Protein AF-A0A7S0EYW4-F1 (afdb_monomer)

Sequence (158 aa):
QLRFENKNPNPCFTLYVANICDADKSSLETKFSAFGPLMPKKEIRCLMKGCLMKGDAFVNFVNFEDALKALDKCSKKEVKLGNSIIDAQARANVRYIEKIQLKLRESGNRGMTFQEAEETAESIKTAIPNDTPEHYLVLLTMCESLFEIDWNKRVVKS

Secondary structure (DSSP, 8-state):
--------S---EEEEEEEESS--HHHHHHHHHTTS-B-TTTSEEEE--SSSS-EEEEEEESSHHHHHHHHHHHSSS-EEETTEEEEEEE-HHHHHHHHHHHHHHHTT-SSB-HHHHHHHHHHHHHH-GGGPPTTHHHHHHT-GGGB-EETTTTEE--

Nearest PDB structures (foldseek):
  8y6o-assembly1_W  TM=7.414E-01  e=4.278E-04  Homo sapiens
  5zwn-assembly1_Q  TM=8.425E-01  e=2.252E-03  Saccharomyces cerevisiae S288C
  1x5t-assembly1_A  TM=7.624E-01  e=1.464E-03  Homo sapiens
  1g2e-assembly1_A  TM=6.970E-01  e=2.252E-03  Homo sapiens
  6z1p-assembly1_BQ  TM=5.665E-01  e=6.077E-01  Tetrahymena thermophila SB210

Foldseek 3Di:
DDDPPDDDPADFWKKKKWFDFPDDPVLVLVVLCVLHDWDVVQAKDKDDDDDGGTIMIIGTHLALNSSVVCQVVAAPDQDDRPNTRM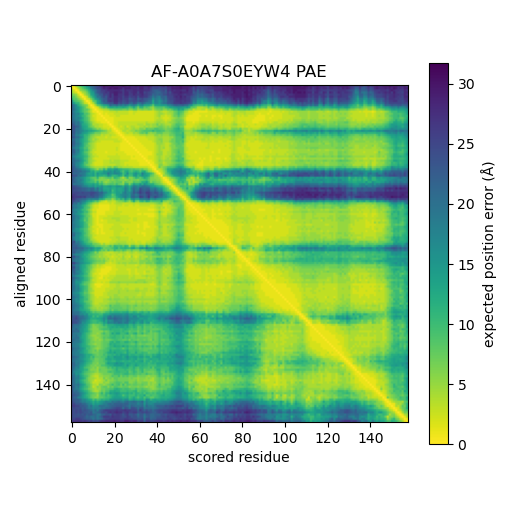HIDGALLNVLVVQLVVVCVVVVHQADALVRVVVSLVVVCVVCVPSHDPPNSRSVVSHPSRFDQDPVVRHGDD

Radius of gyration: 17.62 Å; Cα contacts (8 Å, |Δi|>4): 244; chains: 1; bounding box: 55×44×40 Å

Structure (mmCIF, N/CA/C/O backbone):
data_AF-A0A7S0EYW4-F1
#
_entry.id   AF-A0A7S0EYW4-F1
#
loop_
_atom_site.group_PDB
_atom_site.id
_atom_site.type_symbol
_atom_site.label_atom_id
_atom_site.label_alt_id
_atom_site.label_comp_id
_atom_site.label_asym_id
_atom_site.label_entity_id
_atom_site.label_seq_id
_atom_site.pdbx_PDB_ins_code
_atom_site.Cartn_x
_atom_site.Cartn_y
_atom_site.Cartn_z
_atom_site.occupancy
_atom_site.B_iso_or_equiv
_atom_site.auth_seq_id
_atom_site.auth_comp_id
_atom_site.auth_asym_id
_atom_site.auth_atom_id
_atom_site.pdbx_PDB_model_num
AT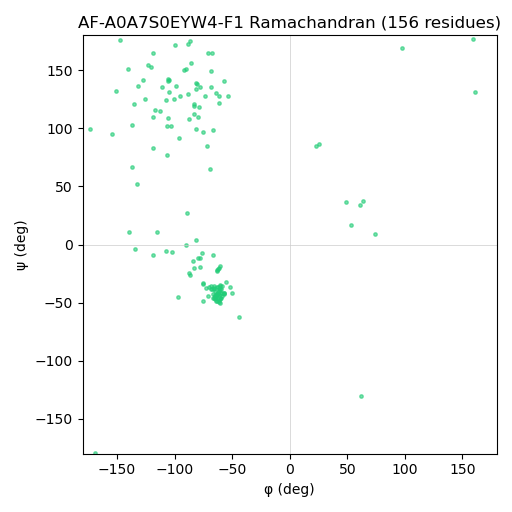OM 1 N N . GLN A 1 1 ? 6.278 31.956 16.531 1.00 33.00 1 GLN A N 1
ATOM 2 C CA . GLN A 1 1 ? 5.186 30.980 16.320 1.00 33.00 1 GLN A CA 1
ATOM 3 C C . GLN A 1 1 ? 5.026 30.770 14.823 1.00 33.00 1 GLN A C 1
ATOM 5 O O . GLN A 1 1 ? 4.466 31.626 14.153 1.00 33.00 1 GLN A O 1
ATOM 10 N N . LEU A 1 2 ? 5.599 29.697 14.275 1.00 28.47 2 LEU A N 1
ATOM 11 C CA . LEU A 1 2 ? 5.417 29.352 12.864 1.00 28.47 2 LEU A CA 1
ATOM 12 C C . LEU A 1 2 ? 4.097 28.590 12.737 1.00 28.47 2 LEU A C 1
ATOM 14 O O . LEU A 1 2 ? 3.945 27.502 13.286 1.00 28.47 2 LEU A O 1
ATOM 18 N N . ARG A 1 3 ? 3.125 29.225 12.078 1.00 30.09 3 ARG A N 1
ATOM 19 C CA . ARG A 1 3 ? 1.851 28.623 11.684 1.00 30.09 3 ARG A CA 1
ATOM 20 C C . ARG A 1 3 ? 2.144 27.466 10.729 1.00 30.09 3 ARG A C 1
ATOM 22 O O . ARG A 1 3 ? 2.749 27.675 9.681 1.00 30.09 3 ARG A O 1
ATOM 29 N N . PHE A 1 4 ? 1.707 26.263 11.085 1.00 35.00 4 PHE A N 1
ATOM 30 C CA . PHE A 1 4 ? 1.669 25.128 10.169 1.00 35.00 4 PHE A CA 1
ATOM 31 C C . PHE A 1 4 ? 0.547 25.363 9.152 1.00 35.00 4 PHE A C 1
ATOM 33 O O . PHE A 1 4 ? -0.590 24.935 9.333 1.00 35.00 4 PHE A O 1
ATOM 40 N N . GLU A 1 5 ? 0.854 26.100 8.087 1.00 35.00 5 GLU A N 1
ATOM 41 C CA . GLU A 1 5 ? 0.009 26.159 6.900 1.00 35.00 5 GLU A CA 1
ATOM 42 C C . GLU A 1 5 ? 0.007 24.784 6.214 1.00 35.00 5 GLU A C 1
ATOM 44 O O . GLU A 1 5 ? 0.945 24.397 5.522 1.00 35.00 5 GLU A O 1
ATOM 49 N N . ASN A 1 6 ? -1.049 24.022 6.495 1.00 40.22 6 ASN A N 1
ATOM 50 C CA . ASN A 1 6 ? -1.804 23.169 5.577 1.00 40.22 6 ASN A CA 1
ATOM 51 C C . ASN A 1 6 ? -1.058 22.707 4.292 1.00 40.22 6 ASN A C 1
ATOM 53 O O . ASN A 1 6 ? -1.199 23.304 3.224 1.00 40.22 6 ASN A O 1
ATOM 57 N N . LYS A 1 7 ? -0.283 21.611 4.377 1.00 37.16 7 LYS A N 1
ATOM 58 C CA . LYS A 1 7 ? 0.399 20.962 3.231 1.00 37.16 7 LYS A CA 1
ATOM 59 C C . LYS A 1 7 ? 0.223 19.435 3.180 1.00 37.16 7 LYS A C 1
ATOM 61 O O . LYS A 1 7 ? 1.201 18.711 3.016 1.00 37.16 7 LYS A O 1
ATOM 66 N N . ASN A 1 8 ? -0.998 18.902 3.247 1.00 42.16 8 ASN A N 1
ATOM 67 C CA . ASN A 1 8 ? -1.214 17.522 2.774 1.00 42.16 8 ASN A CA 1
ATOM 68 C C . ASN A 1 8 ? -2.669 17.276 2.337 1.00 42.16 8 ASN A C 1
ATOM 70 O O . ASN A 1 8 ? -3.502 16.953 3.175 1.00 42.16 8 ASN A O 1
ATOM 74 N N . PRO A 1 9 ? -3.013 17.397 1.040 1.00 50.56 9 PRO A N 1
ATOM 75 C CA . PRO A 1 9 ? -4.407 17.320 0.615 1.00 50.56 9 PRO A CA 1
ATOM 76 C C . PRO A 1 9 ? -4.880 15.893 0.277 1.00 50.56 9 PRO A C 1
ATOM 78 O O . PRO A 1 9 ? -5.732 15.779 -0.584 1.00 50.56 9 PRO A O 1
ATOM 81 N N . ASN A 1 10 ? -4.293 14.832 0.855 1.00 56.09 10 ASN A N 1
ATOM 82 C CA . ASN A 1 10 ? -4.853 13.468 1.018 1.00 56.09 10 ASN A CA 1
ATOM 83 C C . ASN A 1 10 ? -3.713 12.462 1.292 1.00 56.09 10 ASN A C 1
ATOM 85 O O . ASN A 1 10 ? -2.706 12.470 0.562 1.00 56.09 10 ASN A O 1
ATOM 89 N N . PRO A 1 11 ? -3.829 11.596 2.317 1.00 70.94 11 PRO A N 1
ATOM 90 C CA . PRO A 1 11 ? -2.957 10.438 2.442 1.00 70.94 11 PRO A CA 1
ATOM 91 C C . PRO A 1 11 ? -3.240 9.436 1.305 1.00 70.94 11 PRO A C 1
ATOM 93 O O . PRO A 1 11 ? -4.199 9.575 0.554 1.00 70.94 11 PRO A O 1
ATOM 96 N N . CYS A 1 12 ? -2.337 8.486 1.088 1.00 80.88 12 CYS A N 1
ATOM 97 C CA . CYS A 1 12 ? -2.410 7.513 -0.011 1.00 80.88 12 CYS A CA 1
ATOM 98 C C . CYS A 1 12 ? -1.792 6.189 0.435 1.00 80.88 12 CYS A C 1
ATOM 100 O O . CYS A 1 12 ? -1.241 6.133 1.536 1.00 80.88 12 CYS A O 1
ATOM 102 N N . PHE A 1 13 ? -1.838 5.157 -0.407 1.00 88.75 13 PHE A N 1
ATOM 103 C CA . PHE A 1 13 ? -1.234 3.850 -0.135 1.00 88.75 13 PHE A CA 1
ATOM 104 C C . PHE A 1 13 ? 0.036 3.679 -0.967 1.00 88.75 13 PHE A C 1
ATOM 106 O O . PHE A 1 13 ? -0.022 3.570 -2.191 1.00 88.75 13 PHE A O 1
ATOM 113 N N . THR A 1 14 ? 1.199 3.720 -0.311 1.00 89.38 14 THR A N 1
ATOM 114 C CA . THR A 1 14 ? 2.496 3.814 -0.992 1.00 89.38 14 THR A CA 1
ATOM 115 C C . THR A 1 14 ? 3.236 2.484 -0.989 1.00 89.38 14 THR A C 1
ATOM 117 O O . THR A 1 14 ? 3.467 1.889 0.065 1.00 89.38 14 THR A O 1
ATOM 120 N N . LEU A 1 15 ? 3.714 2.085 -2.163 1.00 91.12 15 LEU A N 1
ATOM 121 C CA . LEU A 1 15 ? 4.715 1.038 -2.326 1.00 91.12 15 LEU A CA 1
ATOM 122 C C . LEU A 1 15 ? 6.069 1.665 -2.655 1.00 91.12 15 LEU A C 1
ATOM 124 O O . LEU A 1 15 ? 6.146 2.641 -3.400 1.00 91.12 15 LEU A O 1
ATOM 128 N N . TYR A 1 16 ? 7.135 1.106 -2.097 1.00 90.25 16 TYR A N 1
ATOM 129 C CA . TYR A 1 16 ? 8.504 1.352 -2.531 1.00 90.25 16 TYR A CA 1
ATOM 130 C C . TYR A 1 16 ? 8.905 0.246 -3.501 1.00 90.25 16 TYR A C 1
ATOM 132 O O . TYR A 1 16 ? 8.735 -0.926 -3.188 1.00 90.25 16 TYR A O 1
ATOM 140 N N . VAL A 1 17 ? 9.396 0.617 -4.675 1.00 89.06 17 VAL A N 1
ATOM 141 C CA . VAL A 1 17 ? 9.785 -0.301 -5.744 1.00 89.06 17 VAL A CA 1
ATOM 142 C C . VAL A 1 17 ? 11.275 -0.128 -5.978 1.00 89.06 17 VAL A C 1
ATOM 144 O O . VAL A 1 17 ? 11.706 0.954 -6.370 1.00 89.06 17 VAL A O 1
ATOM 147 N N . ALA A 1 18 ? 12.046 -1.174 -5.713 1.00 88.31 18 ALA A N 1
ATOM 148 C CA . ALA A 1 18 ? 13.496 -1.184 -5.853 1.00 88.31 18 ALA A CA 1
ATOM 149 C C . ALA A 1 18 ? 13.940 -1.857 -7.158 1.00 88.31 18 ALA A C 1
ATOM 151 O O . ALA A 1 18 ? 13.144 -2.508 -7.841 1.00 88.31 18 ALA A O 1
ATOM 152 N N . ASN A 1 19 ? 15.241 -1.753 -7.445 1.00 85.62 19 ASN A N 1
ATOM 153 C CA . ASN A 1 19 ? 15.927 -2.432 -8.553 1.00 85.62 19 ASN A CA 1
ATOM 154 C C . ASN A 1 19 ? 15.436 -2.011 -9.944 1.00 85.62 19 ASN A C 1
ATOM 156 O O . ASN A 1 19 ? 15.359 -2.820 -10.870 1.00 85.62 19 ASN A O 1
ATOM 160 N N . ILE A 1 20 ? 15.124 -0.728 -10.104 1.00 84.69 20 ILE A N 1
ATOM 161 C CA . ILE A 1 20 ? 14.745 -0.154 -11.390 1.00 84.69 20 ILE A CA 1
ATOM 162 C C . ILE A 1 20 ? 16.032 0.270 -12.104 1.00 84.69 20 ILE A C 1
ATOM 164 O O . ILE A 1 20 ? 16.710 1.214 -11.698 1.00 84.69 20 ILE A O 1
ATOM 168 N N . CYS A 1 21 ? 16.411 -0.463 -13.146 1.00 78.06 21 CYS A N 1
ATOM 169 C CA . CYS A 1 21 ? 17.651 -0.248 -13.891 1.00 78.06 21 CYS A CA 1
ATOM 170 C C . CYS A 1 21 ? 17.425 0.584 -15.156 1.00 78.06 21 CYS A C 1
ATOM 172 O O . CYS A 1 21 ? 18.198 1.497 -15.431 1.00 78.06 21 CYS A O 1
ATOM 174 N N . ASP A 1 22 ? 16.379 0.264 -15.915 1.00 75.94 22 ASP A N 1
ATOM 175 C CA . ASP A 1 22 ? 16.128 0.796 -17.259 1.00 75.94 22 ASP A CA 1
ATOM 176 C C . ASP A 1 22 ? 14.680 1.250 -17.492 1.00 75.94 22 ASP A C 1
ATOM 178 O O . ASP A 1 22 ? 14.373 1.786 -18.555 1.00 75.94 22 ASP A O 1
ATOM 182 N N . ALA A 1 23 ? 13.791 1.057 -16.514 1.00 76.00 23 ALA A N 1
ATOM 183 C CA . ALA A 1 23 ? 12.408 1.487 -16.641 1.00 76.00 23 ALA A CA 1
ATOM 184 C C . ALA A 1 23 ? 12.263 2.978 -16.321 1.00 76.00 23 ALA A C 1
ATOM 186 O O . ALA A 1 23 ? 12.761 3.479 -15.309 1.00 76.00 23 ALA A O 1
ATOM 187 N N . ASP A 1 24 ? 11.536 3.681 -17.180 1.00 76.88 24 ASP A N 1
ATOM 188 C CA . ASP A 1 24 ? 11.180 5.073 -16.974 1.00 76.88 24 ASP A CA 1
ATOM 189 C C . ASP A 1 24 ? 9.891 5.208 -16.147 1.00 76.88 24 ASP A C 1
ATOM 191 O O . ASP A 1 24 ? 9.201 4.238 -15.809 1.00 76.88 24 ASP A O 1
ATOM 195 N N . LYS A 1 25 ? 9.550 6.456 -15.821 1.00 80.50 25 LYS A N 1
ATOM 196 C CA . LYS A 1 25 ? 8.326 6.773 -15.083 1.00 80.50 25 LYS A CA 1
ATOM 197 C C . LYS A 1 25 ? 7.076 6.243 -15.806 1.00 80.50 25 LYS A C 1
ATOM 199 O O . LYS A 1 25 ? 6.209 5.679 -15.146 1.00 80.50 25 LYS A O 1
ATOM 204 N N . SER A 1 26 ? 7.005 6.368 -17.135 1.00 82.62 26 SER A N 1
ATOM 205 C CA . SER A 1 26 ? 5.841 5.929 -17.918 1.00 82.62 26 SER A CA 1
ATOM 206 C C . SER A 1 26 ? 5.669 4.406 -17.908 1.00 82.62 26 SER A C 1
ATOM 208 O O . SER A 1 26 ? 4.549 3.904 -17.780 1.00 82.62 26 SER A O 1
ATOM 210 N N . SER A 1 27 ? 6.772 3.653 -17.956 1.00 84.88 27 SER A N 1
ATOM 211 C CA . SER A 1 27 ? 6.756 2.191 -17.836 1.00 84.88 27 SER A CA 1
ATOM 212 C C . SER A 1 27 ? 6.237 1.741 -16.474 1.00 84.88 27 SER A C 1
ATOM 214 O O . SER A 1 27 ? 5.427 0.815 -16.391 1.00 84.88 27 SER A O 1
ATOM 216 N N . LEU A 1 28 ? 6.664 2.410 -15.398 1.00 85.44 28 LEU A N 1
ATOM 217 C CA . LEU A 1 28 ? 6.153 2.148 -14.053 1.00 85.44 28 LEU A CA 1
ATOM 218 C C . LEU A 1 28 ? 4.661 2.495 -13.949 1.00 85.44 28 LEU A C 1
ATOM 220 O O . LEU A 1 28 ? 3.893 1.696 -13.419 1.00 85.44 28 LEU A O 1
ATOM 224 N N . GLU A 1 29 ? 4.227 3.636 -14.488 1.00 86.62 29 GLU A N 1
ATOM 225 C CA . GLU A 1 29 ? 2.813 4.037 -14.482 1.00 86.62 29 GLU A CA 1
ATOM 226 C C . GLU A 1 29 ? 1.951 3.020 -15.221 1.00 86.62 29 GLU A C 1
ATOM 228 O O . GLU A 1 29 ? 0.952 2.551 -14.681 1.00 86.62 29 GLU A O 1
ATOM 233 N N . THR A 1 30 ? 2.376 2.591 -16.406 1.00 89.00 30 THR A N 1
ATOM 234 C CA . THR A 1 30 ? 1.668 1.577 -17.197 1.00 89.00 30 THR A CA 1
ATOM 235 C C . THR A 1 30 ? 1.588 0.245 -16.451 1.00 89.00 30 THR A C 1
ATOM 237 O O . THR A 1 30 ? 0.533 -0.383 -16.397 1.00 89.00 30 THR A O 1
ATOM 240 N N . LYS A 1 31 ? 2.688 -0.186 -15.820 1.00 90.06 31 LYS A N 1
ATOM 241 C CA . LYS A 1 31 ? 2.726 -1.436 -15.053 1.00 90.06 31 LYS A CA 1
ATOM 242 C C . LYS A 1 31 ? 1.804 -1.396 -13.838 1.00 90.06 31 LYS A C 1
ATOM 244 O O . LYS A 1 31 ? 1.095 -2.367 -13.592 1.00 90.06 31 LYS A O 1
ATOM 249 N N . PHE A 1 32 ? 1.850 -0.317 -13.057 1.00 90.31 32 PHE A N 1
ATOM 250 C CA . PHE A 1 32 ? 1.153 -0.253 -11.775 1.00 90.31 32 PHE A CA 1
ATOM 251 C C . PHE A 1 32 ? -0.302 0.219 -11.890 1.00 90.31 32 PHE A C 1
ATOM 253 O O . PHE A 1 32 ? -1.129 -0.215 -11.091 1.00 90.31 32 PHE A O 1
ATOM 260 N N . SER A 1 33 ? -0.648 1.005 -12.914 1.00 91.31 33 SER A N 1
ATOM 261 C CA . SER A 1 33 ? -2.045 1.364 -13.213 1.00 91.31 33 SER A CA 1
ATOM 262 C C . SER A 1 33 ? -2.907 0.154 -13.583 1.00 91.31 33 SER A C 1
ATOM 264 O O . SER A 1 33 ? -4.117 0.177 -13.373 1.00 91.31 33 SER A O 1
ATOM 266 N N . ALA A 1 34 ? -2.293 -0.945 -14.041 1.00 92.88 34 ALA A N 1
ATOM 267 C CA . ALA A 1 34 ? -2.984 -2.211 -14.276 1.00 92.88 34 ALA A CA 1
ATOM 268 C C . ALA A 1 34 ? -3.576 -2.836 -12.996 1.00 92.88 34 ALA A C 1
ATOM 270 O O . ALA A 1 34 ? -4.487 -3.657 -13.090 1.00 92.88 34 ALA A O 1
ATOM 271 N N . PHE A 1 35 ? -3.074 -2.474 -11.808 1.00 92.19 35 PHE A N 1
ATOM 272 C CA . PHE A 1 35 ? -3.627 -2.949 -10.535 1.00 92.19 35 PHE A CA 1
ATOM 273 C C . PHE A 1 35 ? -4.765 -2.071 -10.013 1.00 92.19 35 PHE A C 1
ATOM 275 O O . PHE A 1 35 ? -5.587 -2.563 -9.247 1.00 92.19 35 PHE A O 1
ATOM 282 N N . GLY A 1 36 ? -4.812 -0.800 -10.413 1.00 90.62 36 GLY A N 1
ATOM 283 C CA . GLY A 1 36 ? -5.811 0.160 -9.964 1.00 90.62 36 GLY A CA 1
ATOM 284 C C . GLY A 1 36 ? -5.368 1.613 -10.160 1.00 90.62 36 GLY A C 1
ATOM 285 O O . GLY A 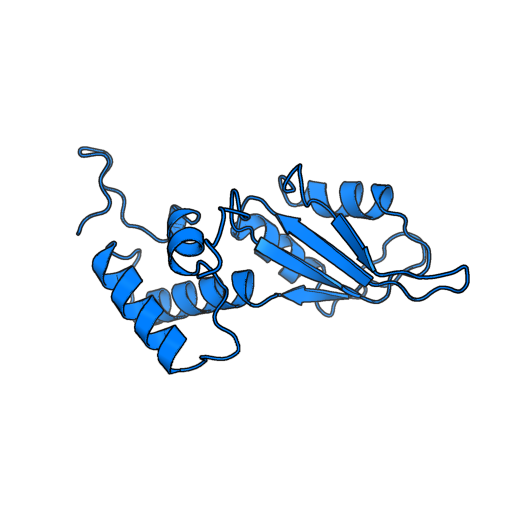1 36 ? -4.242 1.874 -10.592 1.00 90.62 36 GLY A O 1
ATOM 286 N N . PRO A 1 37 ? -6.244 2.581 -9.842 1.00 89.12 37 PRO A N 1
ATOM 287 C CA . PRO A 1 37 ? -5.959 3.997 -10.023 1.00 89.12 37 PRO A CA 1
ATOM 288 C C . PRO A 1 37 ? -4.797 4.476 -9.137 1.00 89.12 37 PRO A C 1
ATOM 290 O O . PRO A 1 37 ? -4.774 4.276 -7.916 1.00 89.12 37 PRO A O 1
ATOM 293 N N . LEU A 1 38 ? -3.845 5.165 -9.771 1.00 88.06 38 LEU A N 1
ATOM 294 C CA . LEU A 1 38 ? -2.737 5.853 -9.109 1.00 88.06 38 LEU A CA 1
ATOM 295 C C . LEU A 1 38 ? -3.159 7.270 -8.681 1.00 88.06 38 LEU A C 1
ATOM 297 O O . LEU A 1 38 ? -4.100 7.849 -9.217 1.00 88.06 38 LEU A O 1
ATOM 301 N N . MET A 1 39 ? -2.481 7.834 -7.678 1.00 81.75 39 MET A N 1
ATOM 302 C CA . MET A 1 39 ? -2.807 9.149 -7.111 1.00 81.75 39 MET A CA 1
ATOM 303 C C . MET A 1 39 ? -2.267 10.311 -7.969 1.00 81.75 39 MET A C 1
ATOM 305 O O . MET A 1 39 ? -1.073 10.599 -7.870 1.00 81.75 39 MET A O 1
ATOM 309 N N . PRO A 1 40 ? -3.106 11.100 -8.671 1.00 60.12 40 PRO A N 1
ATOM 310 C CA . PRO A 1 40 ? -2.715 11.968 -9.799 1.00 60.12 40 PRO A CA 1
ATOM 311 C C . PRO A 1 40 ? -1.677 13.071 -9.516 1.00 60.12 40 PRO A C 1
ATOM 313 O O . PRO A 1 40 ? -1.049 13.593 -10.431 1.00 60.12 40 PRO A O 1
ATOM 316 N N . LYS A 1 41 ? -1.457 13.454 -8.249 1.00 57.88 41 LYS A N 1
ATOM 317 C CA . LYS A 1 41 ? -0.448 14.465 -7.848 1.00 57.88 41 LYS A CA 1
ATOM 318 C C . LYS A 1 41 ? 0.840 13.869 -7.262 1.00 57.88 41 LYS A C 1
ATOM 320 O O . LYS A 1 41 ? 1.773 14.611 -6.957 1.00 57.88 41 LYS A O 1
ATOM 325 N N . LYS A 1 42 ? 0.882 12.552 -7.040 1.00 59.38 42 LYS A N 1
ATOM 326 C CA . LYS A 1 42 ? 1.987 11.831 -6.384 1.00 59.38 42 LYS A CA 1
ATOM 327 C C . LYS A 1 42 ? 2.290 10.484 -7.063 1.00 59.38 42 LYS A C 1
ATOM 329 O O . LYS A 1 42 ? 3.038 9.718 -6.475 1.00 59.38 42 LYS A O 1
ATOM 334 N N . GLU A 1 43 ? 1.739 10.196 -8.246 1.00 62.56 43 GLU A N 1
ATOM 335 C CA . GLU A 1 43 ? 1.618 8.842 -8.827 1.00 62.56 43 GLU A CA 1
ATOM 336 C C . GLU A 1 43 ? 2.888 8.019 -8.674 1.00 62.56 43 GLU A C 1
ATOM 338 O O . GLU A 1 43 ? 2.882 7.029 -7.939 1.00 62.56 43 GLU A O 1
ATOM 343 N N . ILE A 1 44 ? 3.984 8.486 -9.282 1.00 63.97 44 ILE A N 1
ATOM 344 C CA . ILE A 1 44 ? 5.286 7.836 -9.201 1.00 63.97 44 ILE A CA 1
ATOM 345 C C . ILE A 1 44 ? 6.389 8.859 -8.951 1.00 63.97 44 ILE A C 1
ATOM 347 O O . ILE A 1 44 ? 6.599 9.787 -9.737 1.00 63.97 44 ILE A O 1
ATOM 351 N N . ARG A 1 45 ? 7.113 8.689 -7.840 1.00 69.44 45 ARG A N 1
ATOM 352 C CA . ARG A 1 45 ? 8.325 9.461 -7.535 1.00 69.44 45 ARG A CA 1
ATOM 353 C C . ARG A 1 45 ? 9.544 8.571 -7.718 1.00 69.44 45 ARG A C 1
ATOM 355 O O . ARG A 1 45 ? 9.853 7.788 -6.826 1.00 69.44 45 ARG A O 1
ATOM 362 N N . CYS A 1 46 ? 10.242 8.738 -8.836 1.00 65.25 46 CYS A N 1
ATOM 363 C CA . CYS A 1 46 ? 11.518 8.077 -9.083 1.00 65.25 46 CYS A CA 1
ATOM 364 C C . CYS A 1 46 ? 12.622 8.732 -8.240 1.00 65.25 46 CYS A C 1
ATOM 366 O O . CYS A 1 46 ? 12.808 9.950 -8.259 1.00 65.25 46 CYS A O 1
ATOM 368 N N . LEU A 1 47 ? 13.352 7.918 -7.493 1.00 60.84 47 LEU A N 1
ATOM 369 C CA . LEU A 1 47 ? 14.573 8.258 -6.789 1.00 60.84 47 LEU A CA 1
ATOM 370 C C . LEU A 1 47 ? 15.747 7.839 -7.675 1.00 60.84 47 LEU A C 1
ATOM 372 O O . LEU A 1 47 ? 16.200 6.699 -7.626 1.00 60.84 47 LEU A O 1
ATOM 376 N N . MET A 1 48 ? 16.230 8.752 -8.518 1.00 60.47 48 MET A N 1
ATOM 377 C CA . MET A 1 48 ? 17.455 8.517 -9.280 1.00 60.47 48 MET A CA 1
ATOM 378 C C . MET A 1 48 ? 18.188 9.825 -9.581 1.00 60.47 48 MET A C 1
ATOM 380 O O . MET A 1 48 ? 17.588 10.802 -10.028 1.00 60.47 48 MET A O 1
ATOM 384 N N . LYS A 1 49 ? 19.503 9.832 -9.329 1.00 48.00 49 LYS A N 1
ATOM 385 C CA . LYS A 1 49 ? 20.457 10.864 -9.757 1.00 48.00 49 LYS A CA 1
ATOM 386 C C . LYS A 1 49 ? 21.492 10.201 -10.674 1.00 48.00 49 LYS A C 1
ATOM 388 O O . LYS A 1 49 ? 22.348 9.474 -10.186 1.00 48.00 49 LYS A O 1
ATOM 393 N N . GLY A 1 50 ? 21.450 10.513 -11.969 1.00 50.38 50 GLY A N 1
ATOM 394 C CA . GLY A 1 50 ? 22.548 10.246 -12.908 1.00 50.38 50 GLY A CA 1
ATOM 395 C C . GLY A 1 50 ? 22.444 8.973 -13.758 1.00 50.38 50 GLY A C 1
ATOM 396 O O . GLY A 1 50 ? 21.584 8.122 -13.558 1.00 50.38 50 GLY A O 1
ATOM 397 N N . CYS A 1 51 ? 23.345 8.890 -14.743 1.00 41.12 51 CYS A N 1
ATOM 398 C CA . CYS A 1 51 ? 23.263 8.039 -15.938 1.00 41.12 51 CYS A CA 1
ATOM 399 C C . CYS A 1 51 ? 23.676 6.561 -15.756 1.00 41.12 51 CYS A C 1
ATOM 401 O O . CYS A 1 51 ? 23.715 5.832 -16.742 1.00 41.12 51 CYS A O 1
ATOM 403 N N . LEU A 1 52 ? 23.997 6.102 -14.540 1.00 47.94 52 LEU A N 1
ATOM 404 C CA . LEU A 1 52 ? 24.351 4.701 -14.257 1.00 47.94 52 LEU A CA 1
ATOM 405 C C . LEU A 1 52 ? 23.363 4.072 -13.258 1.00 47.94 52 LEU A C 1
ATOM 407 O O . LEU A 1 52 ? 23.597 4.036 -12.055 1.00 47.94 52 LEU A O 1
ATOM 411 N N . MET A 1 53 ? 22.240 3.605 -13.803 1.00 49.44 53 MET A N 1
ATOM 412 C CA . MET A 1 53 ? 21.488 2.394 -13.431 1.00 49.44 53 MET A CA 1
ATOM 413 C C . MET A 1 53 ? 21.627 1.873 -11.982 1.00 49.44 53 MET A C 1
ATOM 415 O O . MET A 1 53 ? 22.438 0.993 -11.706 1.00 49.44 53 MET A O 1
ATOM 419 N N . LYS A 1 54 ? 20.794 2.413 -11.087 1.00 58.28 54 LYS A N 1
ATOM 420 C CA . LYS A 1 54 ? 20.127 1.824 -9.903 1.00 58.28 54 LYS A CA 1
ATOM 421 C C . LYS A 1 54 ? 19.159 2.868 -9.334 1.00 58.28 54 LYS A C 1
ATOM 423 O O . LYS A 1 54 ? 19.590 3.835 -8.708 1.00 58.28 54 LYS A O 1
ATOM 428 N N . GLY A 1 55 ? 17.879 2.738 -9.647 1.00 76.38 55 GLY A N 1
ATOM 429 C CA . GLY A 1 55 ? 16.836 3.651 -9.209 1.00 76.38 55 GLY A CA 1
ATOM 430 C C . GLY A 1 55 ? 15.787 2.922 -8.401 1.00 76.38 55 GLY A C 1
ATOM 431 O O . GLY A 1 55 ? 15.538 1.734 -8.605 1.00 76.38 55 GLY A O 1
ATOM 432 N N . ASP A 1 56 ? 15.149 3.673 -7.519 1.00 84.38 56 ASP A N 1
ATOM 433 C CA . ASP A 1 56 ? 13.967 3.218 -6.806 1.00 84.38 56 ASP A CA 1
ATOM 434 C C . ASP A 1 56 ? 12.797 4.133 -7.146 1.00 84.38 56 ASP A C 1
ATOM 436 O O . ASP A 1 56 ? 12.981 5.239 -7.653 1.00 84.38 56 ASP A O 1
ATOM 440 N N . ALA A 1 57 ? 11.575 3.716 -6.851 1.00 85.94 57 ALA A N 1
ATOM 441 C CA . ALA A 1 57 ? 10.407 4.558 -7.024 1.00 85.94 57 ALA A CA 1
ATOM 442 C C . ALA A 1 57 ? 9.414 4.393 -5.880 1.00 85.94 57 ALA A C 1
ATOM 444 O O . ALA A 1 57 ? 9.294 3.332 -5.276 1.00 85.94 57 ALA A O 1
ATOM 445 N N . PHE A 1 58 ? 8.660 5.452 -5.606 1.00 87.12 58 PHE A N 1
ATOM 446 C CA . PHE A 1 58 ? 7.445 5.355 -4.808 1.00 87.12 58 PHE A CA 1
ATOM 447 C C . PHE A 1 58 ? 6.240 5.352 -5.723 1.00 87.12 58 PHE A C 1
ATOM 449 O O . PHE A 1 58 ? 6.079 6.306 -6.479 1.00 87.12 58 PHE A O 1
ATOM 456 N N . VAL A 1 59 ? 5.393 4.336 -5.604 1.00 88.69 59 VAL A N 1
ATOM 457 C CA . VAL A 1 59 ? 4.121 4.223 -6.323 1.00 88.69 59 VAL A CA 1
ATOM 458 C C . VAL A 1 59 ? 2.992 4.466 -5.335 1.00 88.69 59 VAL A C 1
ATOM 460 O O . VAL A 1 59 ? 2.930 3.805 -4.299 1.00 88.69 59 VAL A O 1
ATOM 463 N N . ASN A 1 60 ? 2.122 5.429 -5.628 1.00 89.25 60 ASN A N 1
ATOM 464 C CA . ASN A 1 60 ? 1.043 5.842 -4.736 1.00 89.25 60 ASN A CA 1
ATOM 465 C C . ASN A 1 60 ? -0.317 5.480 -5.334 1.00 89.25 60 ASN A C 1
ATOM 467 O O . ASN A 1 60 ? -0.719 6.054 -6.344 1.00 89.25 60 ASN A O 1
ATOM 471 N N . PHE A 1 61 ? -1.033 4.575 -4.675 1.00 89.94 61 PHE A N 1
ATOM 472 C CA . PHE A 1 61 ? -2.387 4.167 -5.034 1.00 89.94 61 PHE A CA 1
ATOM 473 C C . PHE A 1 61 ? -3.440 4.998 -4.305 1.00 89.94 61 PHE A C 1
ATOM 475 O O . PHE A 1 61 ? -3.219 5.458 -3.177 1.00 89.94 61 PHE A O 1
ATOM 482 N N . VAL A 1 62 ? -4.593 5.160 -4.958 1.00 87.56 62 VAL A N 1
ATOM 483 C CA . VAL A 1 62 ? -5.800 5.732 -4.341 1.00 87.56 62 VAL A CA 1
ATOM 484 C C . VAL A 1 62 ? -6.388 4.744 -3.333 1.00 87.56 62 VAL A C 1
ATOM 486 O O . VAL A 1 62 ? -6.708 5.131 -2.213 1.00 87.56 62 VAL A O 1
ATOM 489 N N . ASN A 1 63 ? -6.460 3.465 -3.713 1.00 87.88 63 ASN A N 1
ATOM 490 C CA . ASN A 1 63 ? -7.106 2.413 -2.933 1.00 87.88 63 ASN A CA 1
ATOM 491 C C . ASN A 1 63 ? -6.085 1.487 -2.271 1.00 87.88 63 ASN A C 1
ATOM 493 O O . ASN A 1 63 ? -5.073 1.111 -2.871 1.00 87.88 63 ASN A O 1
ATOM 497 N N . PHE A 1 64 ? -6.392 1.058 -1.049 1.00 89.19 64 PHE A N 1
ATOM 498 C CA . PHE A 1 64 ? -5.550 0.131 -0.299 1.00 89.19 64 PHE A CA 1
ATOM 499 C C . PHE A 1 64 ? -5.500 -1.254 -0.950 1.00 89.19 64 PHE A C 1
ATOM 501 O O . PHE A 1 64 ? -4.432 -1.848 -1.076 1.00 89.19 64 PHE A O 1
ATOM 508 N N . GLU A 1 65 ? -6.647 -1.751 -1.411 1.00 90.25 65 GLU A N 1
ATOM 509 C CA . GLU A 1 65 ? -6.763 -3.086 -2.005 1.00 90.25 65 GLU A CA 1
ATOM 510 C C . GLU A 1 65 ? -5.914 -3.232 -3.270 1.00 90.25 65 GLU A C 1
ATOM 512 O O . GLU A 1 65 ? -5.303 -4.275 -3.497 1.00 90.25 65 GLU A O 1
ATOM 517 N N . ASP A 1 66 ? -5.824 -2.175 -4.074 1.00 92.44 66 ASP A N 1
ATOM 518 C CA . ASP A 1 66 ? -5.021 -2.176 -5.296 1.00 92.44 66 ASP A CA 1
ATOM 519 C C . ASP A 1 66 ? -3.522 -2.134 -4.971 1.00 92.44 66 ASP A C 1
ATOM 521 O O . ASP A 1 66 ? -2.736 -2.860 -5.585 1.00 92.44 66 ASP A O 1
ATOM 525 N N . ALA A 1 67 ? -3.132 -1.392 -3.925 1.00 91.75 67 ALA A N 1
ATOM 526 C CA . ALA A 1 67 ? -1.772 -1.436 -3.393 1.00 91.75 67 ALA A CA 1
ATOM 527 C C . ALA A 1 67 ? -1.406 -2.833 -2.863 1.00 91.75 67 ALA A C 1
ATOM 529 O O . ALA A 1 67 ? -0.300 -3.305 -3.121 1.00 91.75 67 ALA A O 1
ATOM 530 N N . LEU A 1 68 ? -2.319 -3.522 -2.169 1.00 91.94 68 LEU A N 1
ATOM 531 C CA . LEU A 1 68 ? -2.092 -4.895 -1.707 1.00 91.94 68 LEU A CA 1
ATOM 532 C C . LEU A 1 68 ? -1.954 -5.885 -2.866 1.00 91.94 68 LEU A C 1
ATOM 534 O O . LEU A 1 68 ? -1.052 -6.718 -2.842 1.00 91.94 68 LEU A O 1
ATOM 538 N N . LYS A 1 69 ? -2.804 -5.792 -3.897 1.00 92.81 69 LYS A N 1
ATOM 539 C CA . LYS A 1 69 ? -2.694 -6.642 -5.097 1.00 92.81 69 LYS A CA 1
ATOM 540 C C . LYS A 1 69 ? -1.347 -6.439 -5.785 1.00 92.81 69 LYS A C 1
ATOM 542 O O . LYS A 1 69 ? -0.679 -7.412 -6.137 1.00 92.81 69 LYS A O 1
ATOM 547 N N . ALA A 1 70 ? -0.940 -5.183 -5.958 1.00 93.12 70 ALA A N 1
ATOM 548 C CA . ALA A 1 70 ? 0.354 -4.844 -6.531 1.00 93.12 70 ALA A CA 1
ATOM 549 C C . ALA A 1 70 ? 1.507 -5.372 -5.663 1.00 93.12 70 ALA A C 1
ATOM 551 O O . ALA A 1 70 ? 2.459 -5.938 -6.196 1.00 93.12 70 ALA A O 1
ATOM 552 N N . LEU A 1 71 ? 1.411 -5.248 -4.336 1.00 93.38 71 LEU A N 1
ATOM 553 C CA . LEU A 1 71 ? 2.402 -5.771 -3.400 1.00 93.38 71 LEU A CA 1
ATOM 554 C C . LEU A 1 71 ? 2.505 -7.297 -3.472 1.00 93.38 71 LEU A C 1
ATOM 556 O O . LEU A 1 71 ? 3.611 -7.804 -3.618 1.00 93.38 71 LEU A O 1
ATOM 560 N N . ASP A 1 72 ? 1.390 -8.033 -3.434 1.00 91.94 72 ASP A N 1
ATOM 561 C CA . ASP A 1 72 ? 1.417 -9.495 -3.557 1.00 91.94 72 ASP A CA 1
ATOM 562 C C . ASP A 1 72 ? 2.086 -9.915 -4.866 1.00 91.94 72 ASP A C 1
ATOM 564 O O . ASP A 1 72 ? 2.895 -10.839 -4.884 1.00 91.94 72 ASP A O 1
ATOM 568 N N . LYS A 1 73 ? 1.794 -9.237 -5.979 1.00 91.56 73 LYS A N 1
ATOM 569 C CA . LYS A 1 73 ? 2.366 -9.602 -7.280 1.00 91.56 73 LYS A CA 1
ATOM 570 C C . LYS A 1 73 ? 3.823 -9.191 -7.448 1.00 91.56 73 LYS A C 1
ATOM 572 O O . LYS A 1 73 ? 4.545 -9.928 -8.113 1.00 91.56 73 LYS A O 1
ATOM 577 N N . CYS A 1 74 ? 4.243 -8.070 -6.869 1.00 89.50 74 CYS A N 1
ATOM 578 C CA . CYS A 1 74 ? 5.554 -7.471 -7.118 1.00 89.50 74 CYS A CA 1
ATOM 579 C C . CYS A 1 74 ? 6.548 -7.603 -5.955 1.00 89.50 74 CYS A C 1
ATOM 581 O O . CYS A 1 74 ? 7.698 -7.217 -6.124 1.00 89.50 74 CYS A O 1
ATOM 583 N N . SER A 1 75 ? 6.152 -8.130 -4.793 1.00 90.50 75 SER A N 1
ATOM 584 C CA . SER A 1 75 ? 7.059 -8.353 -3.660 1.00 90.50 75 SER A CA 1
ATOM 585 C C . SER A 1 75 ? 7.725 -9.721 -3.736 1.00 90.50 75 SER A C 1
ATOM 587 O O . SER A 1 75 ? 7.037 -10.733 -3.881 1.00 90.50 75 SER A O 1
ATOM 589 N N . LYS A 1 76 ? 9.059 -9.764 -3.610 1.00 74.62 76 LYS A N 1
ATOM 590 C CA . LYS A 1 76 ? 9.886 -10.991 -3.567 1.00 74.62 76 LYS A CA 1
ATOM 591 C C . LYS A 1 76 ? 9.660 -11.963 -4.734 1.00 74.62 76 LYS A C 1
ATOM 593 O O . LYS A 1 76 ? 10.028 -13.134 -4.657 1.00 74.62 76 LYS A O 1
ATOM 598 N N . LYS A 1 77 ? 9.037 -11.486 -5.806 1.00 68.88 77 LYS A N 1
ATOM 599 C CA . LYS A 1 77 ? 8.785 -12.204 -7.052 1.00 68.88 77 LYS A CA 1
ATOM 600 C C . LYS A 1 77 ? 9.676 -11.541 -8.091 1.00 68.88 77 LYS A C 1
ATOM 602 O O . LYS A 1 77 ? 9.751 -10.319 -8.114 1.00 68.88 77 LYS A O 1
ATOM 607 N N . GLU A 1 78 ? 10.359 -12.322 -8.925 1.00 75.88 78 GLU A N 1
ATOM 608 C CA . GLU A 1 78 ? 11.230 -11.813 -9.995 1.00 75.88 78 GLU A CA 1
ATOM 609 C C . GLU A 1 78 ? 10.399 -11.145 -11.109 1.00 75.88 78 GLU A C 1
ATOM 611 O O . GLU A 1 78 ? 10.296 -11.630 -12.239 1.00 75.88 78 GLU A O 1
ATOM 616 N N . VAL A 1 79 ? 9.726 -10.040 -10.782 1.00 85.31 79 VAL A N 1
ATOM 617 C CA . VAL A 1 79 ? 8.827 -9.346 -11.693 1.00 85.31 79 VAL A CA 1
ATOM 618 C C . VAL A 1 79 ? 9.651 -8.507 -12.645 1.00 85.31 79 VAL A C 1
ATOM 620 O O . VAL A 1 79 ? 10.333 -7.565 -12.250 1.00 85.31 79 VAL A O 1
ATOM 623 N N . LYS A 1 80 ? 9.533 -8.827 -13.933 1.00 86.62 80 LYS A N 1
ATOM 624 C CA . LYS A 1 80 ? 10.174 -8.055 -14.991 1.00 86.62 80 LYS A CA 1
ATOM 625 C C . LYS A 1 80 ? 9.411 -6.763 -15.288 1.00 86.62 80 LYS A C 1
ATOM 627 O O . LYS A 1 80 ? 8.177 -6.760 -15.434 1.00 86.62 80 LYS A O 1
ATOM 632 N N . LEU A 1 81 ? 10.173 -5.685 -15.424 1.00 83.88 81 LEU A N 1
ATOM 633 C CA . LEU A 1 81 ? 9.760 -4.398 -15.967 1.00 83.88 81 LEU A CA 1
ATOM 634 C C . LEU A 1 81 ? 10.874 -3.894 -16.893 1.00 83.88 81 LEU A C 1
ATOM 636 O O . LEU A 1 81 ? 11.914 -3.453 -16.417 1.00 83.88 81 LEU A O 1
ATOM 640 N N . GLY A 1 82 ? 10.687 -4.014 -18.209 1.00 82.69 82 GLY A N 1
ATOM 641 C CA . GLY A 1 82 ? 11.810 -3.873 -19.143 1.00 82.69 82 GLY A CA 1
ATOM 642 C C . GLY A 1 82 ? 12.864 -4.953 -18.873 1.00 82.69 82 GLY A C 1
ATOM 643 O O . GLY A 1 82 ? 12.512 -6.128 -18.732 1.00 82.69 82 GLY A O 1
ATOM 644 N N . ASN A 1 83 ? 14.132 -4.557 -18.744 1.00 82.50 83 ASN A N 1
ATOM 645 C CA . ASN A 1 83 ? 15.219 -5.444 -18.315 1.00 82.50 83 ASN A CA 1
ATOM 646 C C . ASN A 1 83 ? 15.425 -5.453 -16.789 1.00 82.50 83 ASN A C 1
ATOM 648 O O . ASN A 1 83 ? 16.297 -6.164 -16.288 1.00 82.50 83 ASN A O 1
ATOM 652 N N . SER A 1 84 ? 14.632 -4.684 -16.042 1.00 82.00 84 SER A N 1
ATOM 653 C CA . SER A 1 84 ? 14.693 -4.618 -14.582 1.00 82.00 84 SER A CA 1
ATOM 654 C C . SER A 1 84 ? 13.934 -5.781 -13.938 1.00 82.00 84 SER A C 1
ATOM 656 O O . SER A 1 84 ? 12.831 -6.124 -14.370 1.00 82.00 84 SER A O 1
ATOM 658 N N . ILE A 1 85 ? 14.496 -6.356 -12.871 1.00 87.56 85 ILE A N 1
ATOM 659 C CA . ILE A 1 85 ? 13.789 -7.266 -11.959 1.00 87.56 85 ILE A CA 1
ATOM 660 C C . ILE A 1 85 ? 13.468 -6.466 -10.703 1.00 87.56 85 ILE A C 1
ATOM 662 O O . ILE A 1 85 ? 14.352 -6.212 -9.886 1.00 87.56 85 ILE A O 1
ATOM 666 N N . ILE A 1 86 ? 12.216 -6.036 -10.585 1.00 88.12 86 ILE A N 1
ATOM 667 C CA . ILE A 1 86 ? 11.787 -5.124 -9.525 1.00 88.12 86 ILE A CA 1
ATOM 668 C C . ILE A 1 86 ? 11.316 -5.882 -8.284 1.00 88.12 86 ILE A C 1
ATOM 670 O O . ILE A 1 86 ? 10.774 -6.981 -8.388 1.00 88.12 86 ILE A O 1
ATOM 674 N N . ASP A 1 87 ? 11.480 -5.256 -7.120 1.00 90.38 87 ASP A N 1
ATOM 675 C CA . ASP A 1 87 ? 10.930 -5.730 -5.844 1.00 90.38 87 ASP A CA 1
ATOM 676 C C . ASP A 1 87 ? 10.093 -4.625 -5.194 1.00 90.38 87 ASP A C 1
ATOM 678 O O . ASP A 1 87 ? 10.576 -3.509 -4.995 1.00 90.38 87 ASP A O 1
ATOM 682 N N . ALA A 1 88 ? 8.834 -4.924 -4.876 1.00 91.94 88 ALA A N 1
ATOM 683 C CA . ALA A 1 88 ? 7.920 -4.006 -4.210 1.00 91.94 88 ALA A CA 1
ATOM 684 C C . ALA A 1 88 ? 7.829 -4.284 -2.704 1.00 91.94 88 ALA A C 1
ATOM 686 O O . ALA A 1 88 ? 7.675 -5.421 -2.256 1.00 91.94 88 ALA A O 1
ATOM 687 N N . GLN A 1 89 ? 7.847 -3.214 -1.914 1.00 91.69 89 GLN A N 1
ATOM 688 C CA . GLN A 1 89 ? 7.777 -3.250 -0.458 1.00 91.69 89 GLN A CA 1
ATOM 689 C C . GLN A 1 89 ? 6.729 -2.261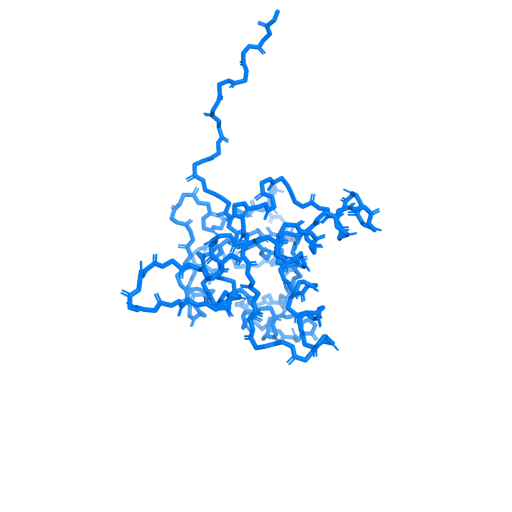 0.054 1.00 91.69 89 GLN A C 1
ATOM 691 O O . GLN A 1 89 ? 6.651 -1.111 -0.387 1.00 91.69 89 GLN A O 1
ATOM 696 N N . ALA A 1 90 ? 5.927 -2.702 1.021 1.00 90.88 90 ALA A N 1
ATOM 697 C CA . ALA A 1 90 ? 4.920 -1.868 1.664 1.00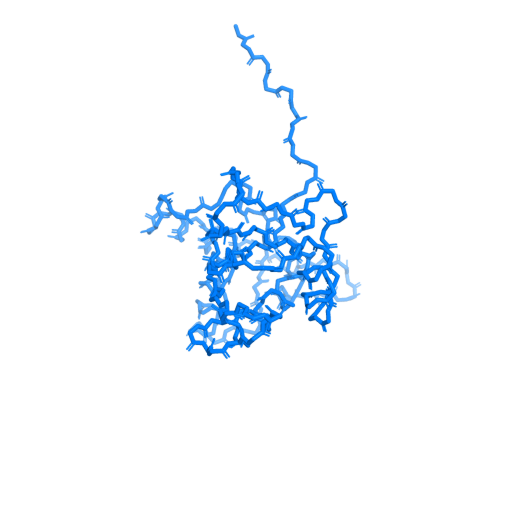 90.88 90 ALA A CA 1
ATOM 698 C C . ALA A 1 90 ? 5.566 -0.775 2.525 1.00 90.88 90 ALA A C 1
ATOM 700 O O . ALA A 1 90 ? 6.478 -1.037 3.315 1.00 90.88 90 ALA A O 1
ATOM 701 N N . ARG A 1 91 ? 5.050 0.453 2.423 1.00 89.38 91 ARG A N 1
ATOM 702 C CA . ARG A 1 91 ? 5.390 1.544 3.346 1.00 89.38 91 ARG A CA 1
ATOM 703 C C . ARG A 1 91 ? 4.464 1.537 4.568 1.00 89.38 91 ARG A C 1
ATOM 705 O O . ARG A 1 91 ? 3.496 0.782 4.630 1.00 89.38 91 ARG A O 1
ATOM 712 N N . ALA A 1 92 ? 4.775 2.394 5.542 1.00 84.62 92 ALA A N 1
ATOM 713 C CA . ALA A 1 92 ? 4.059 2.511 6.816 1.00 84.62 92 ALA A CA 1
ATOM 714 C C . ALA A 1 92 ? 2.534 2.642 6.654 1.00 84.62 92 ALA A C 1
ATOM 716 O O . ALA A 1 92 ? 1.787 1.978 7.356 1.00 84.62 92 ALA A O 1
ATOM 717 N N . ASN A 1 93 ? 2.067 3.431 5.683 1.00 86.81 93 ASN A N 1
ATOM 718 C CA . ASN A 1 93 ? 0.644 3.604 5.372 1.00 86.81 93 ASN A CA 1
ATOM 719 C C . ASN A 1 93 ? -0.071 2.312 4.948 1.00 86.81 93 ASN A C 1
ATOM 721 O O . ASN A 1 93 ? -1.196 2.084 5.376 1.00 86.81 93 ASN A O 1
ATOM 725 N N . VAL A 1 94 ? 0.573 1.456 4.153 1.00 88.12 94 VAL A N 1
ATOM 726 C CA . VAL A 1 94 ? 0.015 0.153 3.751 1.00 88.12 94 VAL A CA 1
ATOM 727 C C . VAL A 1 94 ? 0.096 -0.843 4.910 1.00 88.12 94 VAL A C 1
ATOM 729 O O . VAL A 1 94 ? -0.908 -1.448 5.274 1.00 88.12 94 VAL A O 1
ATOM 732 N N . ARG A 1 95 ? 1.265 -0.959 5.554 1.00 87.31 95 ARG A N 1
ATOM 733 C CA . ARG A 1 95 ? 1.472 -1.876 6.693 1.00 87.31 95 ARG A CA 1
ATOM 734 C C . ARG A 1 95 ? 0.535 -1.584 7.861 1.00 87.31 95 ARG A C 1
ATOM 736 O O . ARG A 1 95 ? 0.103 -2.496 8.558 1.00 87.31 95 ARG A O 1
ATOM 743 N N . TYR A 1 96 ? 0.241 -0.309 8.090 1.00 85.50 96 TYR A N 1
ATOM 744 C CA . TYR A 1 96 ? -0.671 0.130 9.134 1.00 85.50 96 TYR A CA 1
ATOM 745 C C . TYR A 1 96 ? -2.087 -0.422 8.920 1.00 85.50 96 TYR A C 1
ATOM 747 O O . TYR A 1 96 ? -2.635 -1.040 9.829 1.00 85.50 96 TYR A O 1
ATOM 755 N N . ILE A 1 97 ? -2.645 -0.283 7.713 1.00 86.00 97 ILE A N 1
ATOM 756 C CA . ILE A 1 97 ? -3.982 -0.807 7.404 1.00 86.00 97 ILE A CA 1
ATOM 757 C C . ILE A 1 97 ? -4.007 -2.340 7.401 1.00 86.00 97 ILE A C 1
ATOM 759 O O . ILE A 1 97 ? -4.946 -2.935 7.925 1.00 86.00 97 ILE A O 1
ATOM 763 N N . GLU A 1 98 ? -2.955 -2.997 6.907 1.00 86.81 98 GLU A N 1
ATOM 764 C CA . GLU A 1 98 ? -2.835 -4.460 6.966 1.00 86.81 98 GLU A CA 1
ATOM 765 C C . GLU A 1 98 ? -2.882 -4.985 8.415 1.00 86.81 98 GLU A C 1
ATOM 767 O O . GLU A 1 98 ? -3.587 -5.949 8.711 1.00 86.81 98 GLU A O 1
ATOM 772 N N . LYS A 1 99 ? -2.207 -4.306 9.355 1.00 85.44 99 LYS A N 1
ATOM 773 C CA . LYS A 1 99 ? -2.269 -4.646 10.790 1.00 85.44 99 LYS A CA 1
ATOM 774 C C . LYS A 1 99 ? -3.667 -4.477 11.378 1.00 85.44 99 LYS A C 1
ATOM 776 O O . LYS A 1 99 ? -4.061 -5.267 12.233 1.00 85.44 99 LYS A O 1
ATOM 781 N N . ILE A 1 100 ? -4.410 -3.466 10.937 1.00 83.44 100 ILE A N 1
ATOM 782 C CA . ILE A 1 100 ? -5.794 -3.247 11.371 1.00 83.44 100 ILE A CA 1
ATOM 783 C C . ILE A 1 100 ? -6.697 -4.374 10.872 1.00 83.44 100 ILE A C 1
ATOM 785 O O . ILE A 1 100 ? -7.445 -4.950 11.659 1.00 83.44 100 ILE A O 1
ATOM 789 N N . GLN A 1 101 ? -6.569 -4.754 9.600 1.00 83.56 101 GLN A N 1
ATOM 790 C CA . GLN A 1 101 ? -7.296 -5.895 9.041 1.00 83.56 101 GLN A CA 1
ATOM 791 C C . GLN A 1 101 ? -6.963 -7.212 9.744 1.00 83.56 101 GLN A C 1
ATOM 793 O O . GLN A 1 101 ? -7.848 -8.044 9.941 1.00 83.56 101 GLN A O 1
ATOM 798 N N . LEU A 1 102 ? -5.699 -7.413 10.125 1.00 84.38 102 LEU A N 1
ATOM 799 C CA . LEU A 1 102 ? -5.291 -8.601 10.866 1.00 84.38 102 LEU A CA 1
ATOM 800 C C . LEU A 1 102 ? -5.966 -8.654 12.241 1.00 84.38 102 LEU A C 1
ATOM 802 O O . LEU A 1 102 ? -6.584 -9.664 12.563 1.00 84.38 102 LEU A O 1
ATOM 806 N N . LYS A 1 103 ? -5.931 -7.553 13.002 1.00 81.69 103 LYS A N 1
ATOM 807 C CA . LYS A 1 103 ? -6.595 -7.469 14.313 1.00 81.69 103 LYS A CA 1
ATOM 808 C C . LYS A 1 103 ? -8.105 -7.710 14.226 1.00 81.69 103 LYS A C 1
ATOM 810 O O . LYS A 1 103 ? -8.646 -8.435 15.052 1.00 81.69 103 LYS A O 1
ATOM 815 N N . LEU A 1 104 ? -8.772 -7.160 13.208 1.00 77.44 104 LEU A N 1
ATOM 816 C CA . LEU A 1 104 ? -10.193 -7.426 12.942 1.00 77.44 104 LEU A CA 1
ATOM 817 C C . LEU A 1 104 ? -10.480 -8.907 12.707 1.00 77.44 104 LEU A C 1
ATOM 819 O O . LEU A 1 104 ? -11.453 -9.463 13.212 1.00 77.44 104 LEU A O 1
ATOM 823 N N . ARG A 1 105 ? -9.622 -9.555 11.916 1.00 81.06 105 ARG A N 1
ATOM 824 C CA . ARG A 1 105 ? -9.763 -10.976 11.613 1.00 81.06 105 ARG A CA 1
ATOM 825 C C . ARG A 1 105 ? -9.578 -11.829 12.865 1.00 81.06 105 ARG A C 1
ATOM 827 O O . ARG A 1 105 ? -10.309 -12.798 13.039 1.00 81.06 105 ARG A O 1
ATOM 834 N N . GLU A 1 106 ? -8.624 -11.469 13.719 1.00 82.94 106 GLU A N 1
ATOM 835 C CA . GLU A 1 106 ? -8.360 -12.147 14.993 1.00 82.94 106 GLU A CA 1
ATOM 836 C C . GLU A 1 106 ? -9.515 -11.994 15.989 1.00 82.94 106 GLU A C 1
ATOM 838 O O . GLU A 1 106 ? -9.828 -12.952 16.694 1.00 82.94 106 GLU A O 1
ATOM 843 N N . SER A 1 107 ? -10.194 -10.840 16.019 1.00 77.38 107 SER A N 1
ATOM 844 C CA . SER A 1 107 ? -11.384 -10.643 16.858 1.00 77.38 107 SER A CA 1
ATOM 845 C C . SER A 1 107 ? -12.648 -11.317 16.307 1.00 77.38 107 SER A C 1
ATOM 847 O O . SER A 1 107 ? -13.664 -11.361 16.995 1.00 77.38 107 SER A O 1
ATOM 849 N N . GLY A 1 108 ? -12.600 -11.871 15.089 1.00 72.62 108 GLY A N 1
ATOM 850 C CA . GLY A 1 108 ? -13.751 -12.488 14.424 1.00 72.62 108 GLY A CA 1
ATOM 851 C C . GLY A 1 108 ? -14.773 -11.480 13.888 1.00 72.62 108 GLY A C 1
ATOM 852 O O . GLY A 1 108 ? -15.851 -11.878 13.438 1.00 72.6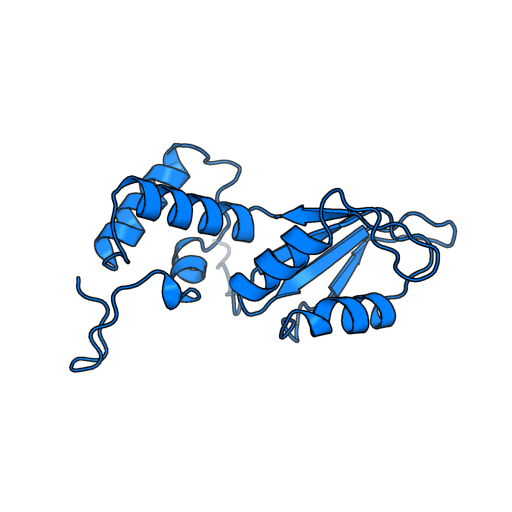2 108 GLY A O 1
ATOM 853 N N . ASN A 1 109 ? -14.437 -10.189 13.906 1.00 69.19 109 ASN A N 1
ATOM 854 C CA . ASN A 1 109 ? -15.313 -9.119 13.455 1.00 69.19 109 ASN A CA 1
ATOM 855 C C . ASN A 1 109 ? -15.282 -9.004 11.922 1.00 69.19 109 ASN A C 1
ATOM 857 O O . ASN A 1 109 ? -14.226 -9.089 11.292 1.00 69.19 109 ASN A O 1
ATOM 861 N N . ARG A 1 110 ? -16.452 -8.801 11.301 1.00 65.62 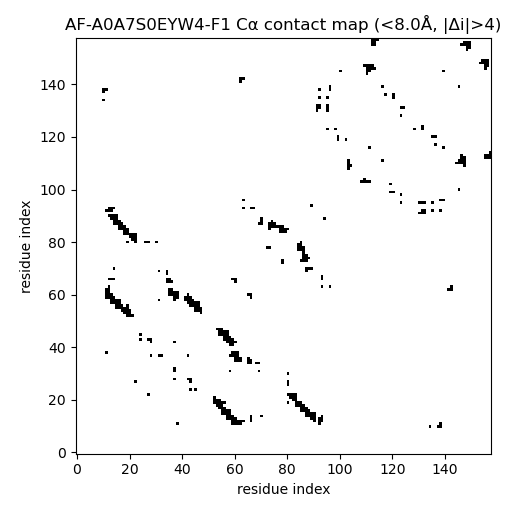110 ARG A N 1
ATOM 862 C CA . ARG A 1 110 ? -16.570 -8.584 9.842 1.00 65.62 110 ARG A CA 1
ATOM 863 C C . ARG A 1 110 ? -16.328 -7.131 9.427 1.00 65.62 110 ARG A C 1
ATOM 865 O O . ARG A 1 110 ? -16.115 -6.877 8.247 1.00 65.62 110 ARG A O 1
ATOM 872 N N . GLY A 1 111 ? -16.330 -6.220 10.391 1.00 70.56 111 GLY A N 1
ATOM 873 C CA . GLY A 1 111 ? -15.974 -4.814 10.267 1.00 70.56 111 GLY A CA 1
ATOM 874 C C . GLY A 1 111 ? -15.850 -4.201 11.661 1.00 70.56 111 GLY A C 1
ATOM 875 O O . GLY A 1 111 ? -16.012 -4.900 12.659 1.00 70.56 111 GLY A O 1
ATOM 876 N N . MET A 1 112 ? -15.538 -2.914 11.729 1.00 73.88 112 MET A N 1
ATOM 877 C CA . MET A 1 112 ? -15.423 -2.160 12.984 1.00 73.88 112 MET A CA 1
ATOM 878 C C . MET A 1 112 ? -16.347 -0.948 12.991 1.00 73.88 112 MET A C 1
ATOM 880 O O . MET A 1 112 ? -16.671 -0.392 11.934 1.00 73.88 112 MET A O 1
ATOM 884 N N . THR A 1 113 ? -16.725 -0.516 14.192 1.00 75.81 113 THR A N 1
ATOM 885 C CA . THR A 1 113 ? -17.250 0.831 14.419 1.00 75.81 113 THR A CA 1
ATOM 886 C C . THR A 1 113 ? -16.146 1.876 14.282 1.00 75.81 113 THR A C 1
ATOM 888 O O . THR A 1 113 ? -14.952 1.564 14.300 1.00 75.81 113 THR A O 1
ATOM 891 N N . PHE A 1 114 ? -16.518 3.152 14.147 1.00 71.25 114 PHE A N 1
ATOM 892 C CA . PHE A 1 114 ? -15.520 4.227 14.137 1.00 71.25 114 PHE A CA 1
ATOM 893 C C . PHE A 1 114 ? -14.738 4.282 15.460 1.00 71.25 114 PHE A C 1
ATOM 895 O O . PHE A 1 114 ? -13.523 4.456 15.446 1.00 71.25 114 PHE A O 1
ATOM 902 N N . GLN A 1 115 ? -15.414 4.050 16.589 1.00 74.75 115 GLN A N 1
ATOM 903 C CA . GLN A 1 115 ? -14.777 4.028 17.903 1.00 74.75 115 GLN A CA 1
ATOM 904 C C . GLN A 1 115 ? -13.792 2.853 18.039 1.00 74.75 115 GLN A C 1
ATOM 906 O O . GLN A 1 115 ? -12.648 3.049 18.445 1.00 74.75 115 GLN A O 1
ATOM 911 N N . GLU A 1 116 ? -14.185 1.646 17.626 1.00 77.38 116 GLU A N 1
ATOM 912 C CA . GLU A 1 116 ? -13.297 0.474 17.620 1.00 77.38 116 GLU A CA 1
ATOM 913 C C . GLU A 1 116 ? -12.073 0.684 16.716 1.00 77.38 116 GLU A C 1
ATOM 915 O O . GLU A 1 116 ? -10.966 0.229 17.031 1.00 77.38 116 GLU A O 1
ATOM 920 N N . ALA A 1 117 ? -12.249 1.395 15.598 1.00 73.56 117 ALA A N 1
ATOM 921 C CA . ALA A 1 117 ? -11.159 1.764 14.706 1.00 73.56 117 ALA A CA 1
ATOM 922 C C . ALA A 1 117 ? -10.155 2.700 15.388 1.00 73.56 117 ALA A C 1
ATOM 924 O O . ALA A 1 117 ? -8.949 2.474 15.282 1.00 73.56 117 ALA A O 1
ATOM 925 N N . GLU A 1 118 ? -10.632 3.719 16.109 1.00 76.31 118 GLU A N 1
ATOM 926 C CA . GLU A 1 118 ? -9.788 4.649 16.868 1.00 76.31 118 GLU A CA 1
ATOM 927 C C . GLU A 1 118 ? -9.028 3.944 17.998 1.00 76.31 118 GLU A C 1
ATOM 929 O O . GLU A 1 118 ? -7.816 4.124 18.140 1.00 76.31 118 GLU A O 1
ATOM 934 N N . GLU A 1 119 ? -9.696 3.079 18.760 1.00 81.75 119 GLU A N 1
ATOM 935 C CA . GLU A 1 119 ? -9.064 2.295 19.827 1.00 81.75 119 GLU A CA 1
ATOM 936 C C . GLU A 1 119 ? -7.996 1.343 19.263 1.00 81.75 119 GLU A C 1
ATOM 938 O O . GLU A 1 119 ? -6.868 1.258 19.769 1.00 81.75 119 GLU A O 1
ATOM 943 N N . THR A 1 120 ? -8.306 0.670 18.151 1.00 79.44 120 THR A N 1
ATOM 944 C CA . THR A 1 120 ? -7.364 -0.207 17.444 1.00 79.44 120 THR A CA 1
ATOM 945 C C . THR A 1 120 ? -6.170 0.580 16.908 1.00 79.44 120 THR A C 1
ATOM 947 O O . THR A 1 120 ? -5.022 0.131 17.025 1.00 79.44 120 THR A O 1
ATOM 950 N N 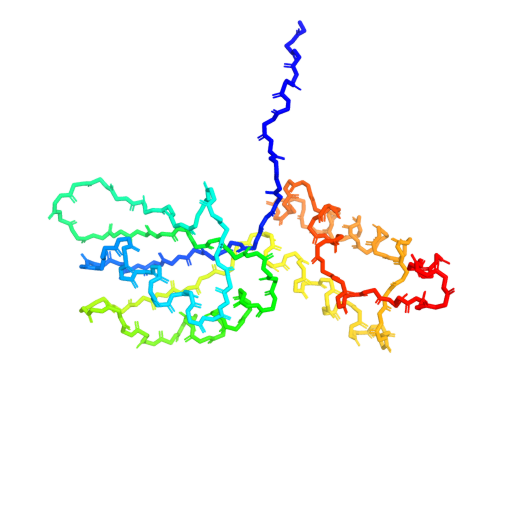. ALA A 1 121 ? -6.428 1.758 16.342 1.00 78.25 121 ALA A N 1
ATOM 951 C CA . ALA A 1 121 ? -5.421 2.666 15.826 1.00 78.25 121 ALA A CA 1
ATOM 952 C C . ALA A 1 121 ? -4.459 3.134 16.919 1.00 78.25 121 ALA A C 1
ATOM 954 O O . ALA A 1 121 ? -3.243 3.053 16.727 1.00 78.25 121 ALA A O 1
ATOM 955 N N . GLU A 1 122 ? -4.980 3.567 18.067 1.00 82.06 122 GLU A N 1
ATOM 956 C CA . GLU A 1 122 ? -4.170 4.041 19.189 1.00 82.06 122 GLU A CA 1
ATOM 957 C C . GLU A 1 122 ? -3.375 2.889 19.826 1.00 82.06 122 GLU A C 1
ATOM 959 O O . GLU A 1 122 ? -2.196 3.043 20.160 1.00 82.06 122 GLU A O 1
ATOM 964 N N . SER A 1 123 ? -3.959 1.686 19.885 1.00 81.94 123 SER A N 1
ATOM 965 C CA . SER A 1 123 ? -3.252 0.465 20.290 1.00 81.94 123 SER A CA 1
ATOM 966 C C . SER A 1 123 ? -2.069 0.149 19.363 1.00 81.94 123 SER A C 1
ATOM 968 O O . SER A 1 123 ? -0.968 -0.145 19.834 1.00 81.94 123 SER A O 1
ATOM 970 N N . ILE A 1 124 ? -2.252 0.230 18.037 1.00 78.31 124 ILE A N 1
ATOM 971 C CA . ILE A 1 124 ? -1.162 0.020 17.067 1.00 78.31 124 ILE A CA 1
ATOM 972 C C . ILE A 1 124 ? -0.103 1.109 17.206 1.00 78.31 124 ILE A C 1
ATOM 974 O O . ILE A 1 124 ? 1.084 0.792 17.244 1.00 78.31 124 ILE A O 1
ATOM 978 N N . LYS A 1 125 ? -0.519 2.371 17.323 1.00 80.12 125 LYS A N 1
ATOM 979 C CA . LYS A 1 125 ? 0.381 3.510 17.511 1.00 80.12 125 LYS A CA 1
ATOM 980 C C . LYS A 1 125 ? 1.262 3.350 18.745 1.00 80.12 125 LYS A C 1
ATOM 982 O O . LYS A 1 125 ? 2.464 3.589 18.672 1.00 80.12 125 LYS A O 1
ATOM 987 N N . THR A 1 126 ? 0.688 2.868 19.843 1.00 81.44 126 THR A N 1
ATOM 988 C CA . THR A 1 126 ? 1.436 2.554 21.066 1.00 81.44 126 THR A CA 1
ATOM 989 C C . THR A 1 126 ? 2.423 1.399 20.853 1.00 81.44 126 THR A C 1
ATOM 991 O O . THR A 1 126 ? 3.544 1.450 21.353 1.00 81.44 126 THR A O 1
ATOM 994 N N . ALA A 1 127 ? 2.048 0.374 20.081 1.00 78.44 127 ALA A N 1
ATOM 995 C CA . ALA A 1 127 ? 2.890 -0.798 19.836 1.00 78.44 127 ALA A CA 1
ATOM 996 C C . ALA A 1 127 ? 4.046 -0.550 18.844 1.00 78.44 127 ALA A C 1
ATOM 998 O O . ALA A 1 127 ? 5.108 -1.157 18.970 1.00 78.44 127 ALA A O 1
ATOM 999 N N . ILE A 1 128 ? 3.850 0.313 17.841 1.00 74.44 128 ILE A N 1
ATOM 1000 C CA . ILE A 1 128 ? 4.839 0.628 16.794 1.00 74.44 128 ILE A CA 1
ATOM 1001 C C . ILE A 1 128 ? 4.904 2.139 16.503 1.00 74.44 128 ILE A C 1
ATOM 1003 O O . ILE A 1 128 ? 4.586 2.581 15.392 1.00 74.44 128 ILE A O 1
ATOM 1007 N N . PRO A 1 129 ? 5.368 2.957 17.462 1.00 72.38 129 PRO A N 1
ATOM 1008 C CA . PRO A 1 129 ? 5.316 4.415 17.338 1.00 72.38 129 PRO A CA 1
ATOM 1009 C C . PRO A 1 129 ? 6.107 4.938 16.131 1.00 72.38 129 PRO A C 1
ATOM 1011 O O . PRO A 1 129 ? 5.660 5.856 15.450 1.00 72.38 129 PRO A O 1
ATOM 1014 N N . ASN A 1 130 ? 7.233 4.301 15.797 1.00 73.44 130 ASN A N 1
ATOM 1015 C CA . ASN A 1 130 ? 8.113 4.727 14.701 1.00 73.44 130 ASN A CA 1
ATOM 1016 C C . ASN A 1 130 ? 7.636 4.303 13.298 1.00 73.44 130 ASN A C 1
ATOM 1018 O O . ASN A 1 130 ? 8.194 4.766 12.307 1.00 73.44 130 ASN A O 1
ATOM 1022 N N . ASP A 1 131 ? 6.645 3.411 13.201 1.00 67.25 131 ASP A N 1
ATOM 1023 C CA . ASP A 1 131 ? 6.094 2.920 11.924 1.00 67.25 131 ASP A CA 1
ATOM 1024 C C . ASP A 1 131 ? 4.622 3.332 11.742 1.00 67.25 131 ASP A C 1
ATOM 1026 O O . ASP A 1 131 ? 3.938 2.856 10.836 1.00 67.25 131 ASP A O 1
ATOM 1030 N N . THR A 1 132 ? 4.123 4.221 12.609 1.00 73.12 132 THR A N 1
ATOM 1031 C CA . THR A 1 132 ? 2.780 4.791 12.491 1.00 73.12 132 THR A CA 1
ATOM 1032 C C . THR A 1 132 ? 2.820 5.968 11.512 1.00 73.12 132 THR A C 1
ATOM 1034 O O . THR A 1 132 ? 3.576 6.915 11.732 1.00 73.12 132 THR A O 1
ATOM 1037 N N . PRO A 1 133 ? 2.044 5.934 10.415 1.00 75.62 133 PRO A N 1
ATOM 1038 C CA . PRO A 1 133 ? 2.048 7.000 9.421 1.00 75.62 133 PRO A CA 1
ATOM 1039 C C . PRO A 1 133 ? 1.454 8.302 9.977 1.00 75.62 133 PRO A C 1
ATOM 1041 O O . PRO A 1 133 ? 0.528 8.297 10.791 1.00 75.62 133 PRO A O 1
ATOM 1044 N N . GLU A 1 134 ? 1.936 9.439 9.470 1.00 71.00 134 GLU A N 1
ATOM 1045 C CA . GLU A 1 134 ? 1.235 10.713 9.640 1.00 71.00 134 GLU A CA 1
ATOM 1046 C C . GLU A 1 134 ? -0.189 10.595 9.070 1.00 71.00 134 GLU A C 1
ATOM 1048 O O . GLU A 1 134 ? -0.400 9.973 8.026 1.00 71.00 134 GLU A O 1
ATOM 1053 N N . HIS A 1 135 ? -1.173 11.194 9.747 1.00 76.44 135 HIS A N 1
ATOM 1054 C CA . HIS A 1 135 ? -2.591 11.129 9.362 1.00 76.44 135 HIS A CA 1
ATOM 1055 C C . HIS A 1 135 ? -3.199 9.706 9.343 1.00 76.44 135 HIS A C 1
ATOM 1057 O O . HIS A 1 135 ? -4.087 9.429 8.537 1.00 76.44 135 HIS A O 1
ATOM 1063 N N . TYR A 1 136 ? -2.765 8.809 10.238 1.00 76.50 136 TYR A N 1
ATOM 1064 C CA . TYR A 1 136 ? -3.257 7.423 10.331 1.00 76.50 136 TYR A CA 1
ATOM 1065 C C . TYR A 1 136 ? -4.794 7.284 10.420 1.00 76.50 136 TYR A C 1
ATOM 1067 O O . TYR A 1 136 ? -5.355 6.390 9.794 1.00 76.50 136 TYR A O 1
ATOM 1075 N N . LEU A 1 137 ? -5.492 8.200 11.107 1.00 75.62 137 LEU A N 1
ATOM 1076 C CA . LEU A 1 137 ? -6.965 8.219 11.150 1.00 75.62 137 LEU A CA 1
ATOM 1077 C C . LEU A 1 137 ? -7.588 8.520 9.782 1.00 75.62 137 LEU A C 1
ATOM 1079 O O . LEU A 1 137 ? -8.592 7.929 9.405 1.00 75.62 137 LEU A O 1
ATOM 1083 N N . VAL A 1 138 ? -6.975 9.408 8.997 1.00 77.56 138 VAL A N 1
ATOM 1084 C CA . VAL A 1 138 ? -7.480 9.732 7.657 1.00 77.56 138 VAL A CA 1
ATOM 1085 C C . VAL A 1 138 ? -7.278 8.540 6.714 1.00 77.56 138 VAL A C 1
ATOM 1087 O O . VAL A 1 138 ? -8.162 8.239 5.919 1.00 77.56 138 VAL A O 1
ATOM 1090 N N . LEU A 1 139 ? -6.171 7.797 6.845 1.00 78.44 139 LEU A N 1
ATOM 1091 C CA . LEU A 1 139 ? -5.965 6.540 6.107 1.00 78.44 139 LEU A CA 1
ATOM 1092 C C . LEU A 1 139 ? -7.052 5.501 6.407 1.00 78.44 139 LEU A C 1
ATOM 1094 O O . LEU A 1 139 ? -7.494 4.812 5.489 1.00 78.44 139 LEU A O 1
ATOM 1098 N N . LEU A 1 140 ? -7.499 5.413 7.663 1.00 77.50 140 LEU A N 1
ATOM 1099 C CA . LEU A 1 140 ? -8.614 4.548 8.043 1.00 77.50 140 LEU A CA 1
ATOM 1100 C C . LEU A 1 140 ? -9.890 4.939 7.312 1.00 77.50 140 LEU A C 1
ATOM 1102 O O . LEU A 1 140 ? -10.491 4.091 6.665 1.00 77.50 140 LEU A O 1
ATOM 1106 N N . THR A 1 141 ? -10.252 6.225 7.328 1.00 74.62 141 THR A N 1
ATOM 1107 C CA . THR A 1 141 ? -11.474 6.712 6.660 1.00 74.62 141 THR A CA 1
ATOM 1108 C C . THR A 1 141 ? -11.488 6.493 5.146 1.00 74.62 141 THR A C 1
ATOM 1110 O O . THR A 1 141 ? -12.555 6.478 4.546 1.00 74.62 141 THR A O 1
ATOM 1113 N N . MET A 1 142 ? -10.325 6.289 4.519 1.00 77.75 142 MET A N 1
ATOM 1114 C CA . MET A 1 142 ? -10.230 5.951 3.095 1.00 77.75 142 MET A CA 1
ATOM 1115 C C . MET A 1 142 ? -10.542 4.477 2.793 1.00 77.75 142 MET A C 1
ATOM 1117 O O . MET A 1 142 ? -10.679 4.114 1.628 1.00 77.75 142 MET A O 1
ATOM 1121 N N . CYS A 1 143 ? -10.622 3.617 3.809 1.00 75.88 143 CYS A N 1
ATOM 1122 C CA . CYS A 1 143 ? -10.833 2.182 3.653 1.00 75.88 143 CYS A CA 1
ATOM 1123 C C . CYS A 1 143 ? -12.261 1.797 4.0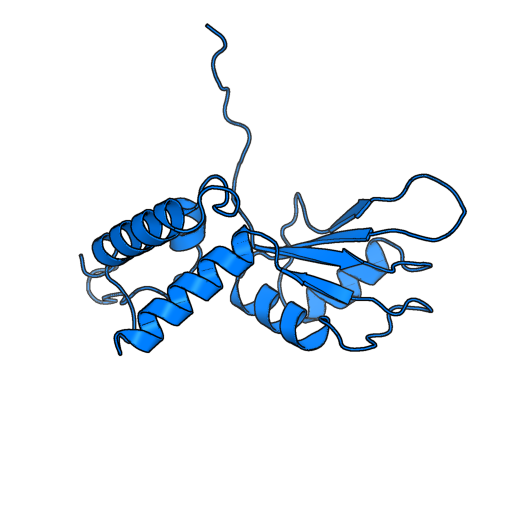59 1.00 75.88 143 CYS A C 1
ATOM 1125 O O . CYS A 1 143 ? -12.479 1.236 5.131 1.00 75.88 143 CYS A O 1
ATOM 1127 N N . GLU A 1 144 ? -13.239 2.073 3.192 1.00 70.44 144 GLU A N 1
ATOM 1128 C CA . GLU A 1 144 ? -14.658 1.766 3.452 1.00 70.44 144 GLU A CA 1
ATOM 1129 C C . GLU A 1 144 ? -14.900 0.287 3.794 1.00 70.44 144 GLU A C 1
ATOM 1131 O O . GLU A 1 144 ? -15.746 -0.015 4.632 1.00 70.44 144 GLU A O 1
ATOM 1136 N N . SER A 1 145 ? -14.112 -0.632 3.222 1.00 70.62 145 SER A N 1
ATOM 1137 C CA . SER A 1 145 ? -14.217 -2.074 3.484 1.00 70.62 145 SER A CA 1
ATOM 1138 C C . SER A 1 145 ? -13.845 -2.494 4.912 1.00 70.62 145 SER A C 1
ATOM 1140 O O . SER A 1 145 ? -14.082 -3.643 5.279 1.00 70.62 145 SER A O 1
ATOM 1142 N N . LEU A 1 146 ? -13.293 -1.593 5.734 1.00 74.44 146 LEU A N 1
ATOM 1143 C CA . LEU A 1 146 ? -13.025 -1.859 7.151 1.00 74.44 146 LEU A CA 1
ATOM 1144 C C . LEU A 1 146 ? -14.248 -1.641 8.045 1.00 74.44 146 LEU A C 1
ATOM 1146 O O . LEU A 1 146 ? -14.277 -2.154 9.162 1.00 74.44 146 LEU A O 1
ATOM 1150 N N . PHE A 1 147 ? -15.242 -0.880 7.588 1.00 74.56 147 PHE A N 1
ATOM 1151 C CA . PHE A 1 147 ? -16.330 -0.417 8.440 1.00 74.56 147 PHE A CA 1
ATOM 1152 C C . PHE A 1 147 ? -17.631 -1.171 8.178 1.00 74.56 147 PHE A C 1
ATOM 1154 O O . PHE A 1 147 ? -18.016 -1.414 7.034 1.00 74.56 147 PHE A O 1
ATOM 1161 N N . GLU A 1 148 ? -18.370 -1.475 9.248 1.00 70.50 148 GLU A N 1
ATOM 1162 C CA . GLU A 1 148 ? -19.766 -1.890 9.107 1.00 70.50 148 GLU A CA 1
ATOM 1163 C C . GLU A 1 148 ? -20.637 -0.662 8.798 1.00 70.50 148 GLU A C 1
ATOM 1165 O O . GLU A 1 148 ? -21.043 0.095 9.687 1.00 70.50 148 GLU A O 1
ATOM 1170 N N . ILE A 1 149 ? -20.915 -0.447 7.511 1.00 62.53 149 ILE A N 1
ATOM 1171 C CA . ILE A 1 149 ? -21.754 0.658 7.037 1.00 62.53 149 ILE A CA 1
ATOM 1172 C C . ILE A 1 149 ? -23.235 0.266 7.145 1.00 62.53 149 ILE A C 1
ATOM 1174 O O . ILE A 1 149 ? -23.697 -0.662 6.476 1.00 62.53 149 ILE A O 1
ATOM 1178 N N . ASP A 1 150 ? -24.012 1.010 7.942 1.00 61.69 150 ASP A N 1
ATOM 1179 C CA . ASP A 1 150 ? -25.475 0.932 7.911 1.00 61.69 150 ASP A CA 1
ATOM 1180 C C . ASP A 1 150 ? -26.010 1.790 6.755 1.00 61.69 150 ASP A C 1
ATOM 1182 O O . ASP A 1 150 ? -26.154 3.014 6.854 1.00 61.69 150 ASP A O 1
ATOM 1186 N N . TRP A 1 151 ? -26.330 1.133 5.640 1.00 58.44 151 TRP A N 1
ATOM 1187 C CA . TRP A 1 151 ? -26.846 1.778 4.430 1.00 58.44 151 TRP A CA 1
ATOM 1188 C C . TRP A 1 151 ? -28.195 2.483 4.621 1.00 58.44 151 TRP A C 1
ATOM 1190 O O . TRP A 1 151 ? -28.500 3.403 3.863 1.00 58.44 151 TRP A O 1
ATOM 1200 N N . ASN A 1 152 ? -28.975 2.127 5.650 1.00 59.34 152 ASN A N 1
ATOM 1201 C CA . ASN A 1 152 ? -30.249 2.794 5.941 1.00 59.34 152 ASN A CA 1
ATOM 1202 C C . ASN A 1 152 ? -30.059 4.145 6.639 1.00 59.34 152 ASN A C 1
ATOM 1204 O O . ASN A 1 152 ? -30.964 4.978 6.628 1.00 59.34 152 ASN A O 1
ATOM 1208 N N . LYS A 1 153 ? -28.888 4.373 7.242 1.00 54.31 153 LYS A N 1
ATOM 1209 C CA . LYS A 1 153 ? -28.571 5.605 7.975 1.00 54.31 153 LYS A CA 1
ATOM 1210 C C . LYS A 1 153 ? -27.393 6.379 7.376 1.00 54.31 153 LYS A C 1
ATOM 1212 O O . LYS A 1 153 ? -27.164 7.513 7.780 1.00 54.31 153 LYS A O 1
ATOM 1217 N N . ARG A 1 154 ? -26.669 5.793 6.407 1.00 52.00 154 ARG A N 1
ATOM 1218 C CA . ARG A 1 154 ? -25.391 6.299 5.862 1.00 52.00 154 ARG A CA 1
ATOM 1219 C C . ARG A 1 154 ? -24.390 6.677 6.961 1.00 52.00 154 ARG A C 1
ATOM 1221 O O . ARG A 1 154 ? -23.658 7.654 6.832 1.00 52.00 154 ARG A O 1
ATOM 1228 N N . VAL A 1 155 ? -24.368 5.911 8.046 1.00 55.16 155 VAL A N 1
ATOM 1229 C CA . VAL A 1 155 ? -23.384 6.057 9.122 1.00 55.16 155 VAL A CA 1
ATOM 1230 C C . VAL A 1 155 ? -22.733 4.712 9.381 1.00 55.16 155 VAL A C 1
ATOM 1232 O O . VAL A 1 155 ? -23.385 3.667 9.346 1.00 55.16 155 VAL A O 1
ATOM 1235 N N . VAL A 1 156 ? -21.431 4.756 9.642 1.00 56.38 156 VAL A N 1
ATOM 1236 C CA . VAL A 1 156 ? -20.717 3.661 10.294 1.00 56.38 156 VAL A CA 1
ATOM 1237 C C . VAL A 1 156 ? -21.358 3.499 11.670 1.00 56.38 156 VAL A C 1
ATOM 1239 O O . VAL A 1 156 ? -21.531 4.501 12.368 1.00 56.38 156 VAL A O 1
ATOM 1242 N N . LYS A 1 157 ? -21.780 2.283 12.043 1.00 52.78 157 LYS A N 1
ATOM 1243 C CA . LYS A 1 157 ? -22.277 2.049 13.410 1.00 52.78 157 LYS A CA 1
ATOM 1244 C C . LYS A 1 157 ? -21.200 2.532 14.383 1.00 52.78 157 LYS A C 1
ATOM 1246 O O . LYS A 1 157 ? -20.044 2.193 14.175 1.00 52.78 157 LYS A O 1
ATOM 1251 N N . SER A 1 158 ? -21.558 3.381 15.346 1.00 51.72 158 SER A N 1
ATOM 1252 C CA . SER A 1 158 ? -20.680 3.830 16.437 1.00 51.72 158 SER A CA 1
ATOM 1253 C C . SER A 1 158 ? -20.709 2.828 17.575 1.00 51.72 158 SER A C 1
ATOM 1255 O O . SER A 1 158 ? -21.856 2.475 17.948 1.00 51.72 158 SER A O 1
#

Solvent-accessible surface area (backbone atoms only — not comparable to full-atom values): 9006 Å² total; per-residue (Å²): 135,84,78,84,75,86,83,76,100,69,85,59,20,37,32,39,36,37,52,35,50,72,55,50,72,66,56,50,49,60,62,53,46,74,53,36,63,56,29,90,92,56,33,71,47,74,51,71,87,78,97,76,67,70,23,35,34,36,42,23,18,66,42,61,69,31,39,50,54,44,36,68,63,25,32,93,32,90,34,72,44,83,90,13,57,30,36,34,43,76,34,42,53,38,53,49,54,53,52,52,55,48,53,36,56,73,72,68,44,89,42,37,29,61,59,56,47,50,55,51,48,52,53,48,36,71,76,38,61,92,53,51,42,87,64,51,70,60,54,51,73,71,42,67,85,51,41,45,66,39,80,93,74,77,39,58,46,113

Organism: NCBI:txid3032

Mean predicted aligned error: 9.44 Å

pLDDT: mean 75.57, std 15.09, range [28.47, 93.38]

InterPro domains:
  IPR000504 RNA recognition motif domain [PF00076] (22-80)
  IPR000504 RNA recognition motif domain [PS50102] (13-99)
  IPR012677 Nucleotide-binding alpha-beta plait domain superfamily [G3DSA:3.30.70.330] (6-125)
  IPR035979 RNA-binding domain superfamily [SSF54928] (6-79)